Protein AF-B0N0F4-F1 (afdb_monomer)

Organism: NCBI:txid445974

pLDDT: mean 84.87, std 10.96, range [52.44, 95.38]

Mean predicted aligned error: 9.96 Å

Structure (mmCIF, N/CA/C/O backbone):
data_AF-B0N0F4-F1
#
_entry.id   AF-B0N0F4-F1
#
loop_
_atom_site.group_PDB
_atom_site.id
_atom_site.type_symbol
_atom_site.label_atom_id
_atom_site.label_alt_id
_atom_site.label_comp_id
_atom_site.label_asym_id
_atom_site.label_entity_id
_atom_site.label_seq_id
_atom_site.pdbx_PDB_ins_code
_atom_site.Cartn_x
_atom_site.Cartn_y
_atom_site.Cartn_z
_atom_site.occupancy
_atom_site.B_iso_or_equiv
_atom_site.auth_seq_id
_atom_site.auth_comp_id
_atom_site.auth_asym_id
_atom_site.auth_atom_id
_atom_site.pdbx_PDB_model_num
ATOM 1 N N . MET A 1 1 ? 2.178 8.836 -5.938 1.00 60.94 1 MET A N 1
ATOM 2 C CA . MET A 1 1 ? 0.740 9.140 -5.724 1.00 60.94 1 MET A CA 1
ATOM 3 C C . MET A 1 1 ? 0.199 8.359 -4.52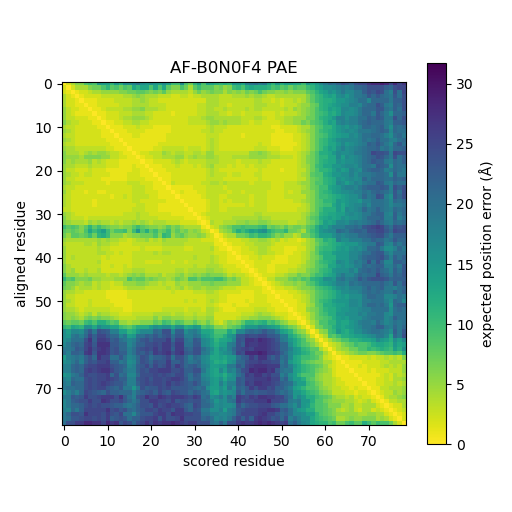1 1.00 60.94 1 MET A C 1
ATOM 5 O O . MET A 1 1 ? -0.974 8.032 -4.473 1.00 60.94 1 MET A O 1
ATOM 9 N N . THR A 1 2 ? 1.048 8.091 -3.523 1.00 69.25 2 THR A N 1
ATOM 10 C CA . THR A 1 2 ? 0.732 7.297 -2.325 1.00 69.25 2 THR A CA 1
ATOM 11 C C . THR A 1 2 ? 0.637 8.144 -1.054 1.00 69.25 2 THR A C 1
ATOM 13 O O . THR A 1 2 ? 0.254 7.622 -0.020 1.00 69.25 2 THR A O 1
ATOM 16 N N . LYS A 1 3 ? 0.874 9.466 -1.126 1.00 81.94 3 LYS A N 1
ATOM 17 C CA . LYS A 1 3 ? 0.745 10.399 0.017 1.00 81.94 3 LYS A CA 1
ATOM 18 C C . LYS A 1 3 ? -0.648 10.420 0.660 1.00 81.94 3 LYS A C 1
ATOM 20 O O . LYS A 1 3 ? -0.801 10.881 1.781 1.00 81.94 3 LYS A O 1
ATOM 25 N N . ILE A 1 4 ? -1.677 9.941 -0.043 1.00 85.62 4 ILE A N 1
ATOM 26 C CA . ILE A 1 4 ? -3.018 9.803 0.537 1.00 85.62 4 ILE A CA 1
ATOM 27 C C . ILE A 1 4 ? -3.043 8.802 1.700 1.00 85.62 4 ILE A C 1
ATOM 29 O O . ILE A 1 4 ? -3.844 8.977 2.609 1.00 85.62 4 ILE A O 1
ATOM 33 N N . LEU A 1 5 ? -2.126 7.826 1.713 1.00 88.06 5 LEU A N 1
ATOM 34 C CA . LEU A 1 5 ? -1.959 6.872 2.809 1.00 88.06 5 LEU A CA 1
ATOM 35 C C . LEU A 1 5 ? -1.645 7.582 4.131 1.00 88.06 5 LEU A C 1
ATOM 37 O O . LEU A 1 5 ? -2.223 7.241 5.153 1.00 88.06 5 LEU A O 1
ATOM 41 N N . GLU A 1 6 ? -0.825 8.637 4.117 1.00 89.62 6 GLU A N 1
ATOM 42 C CA . GLU A 1 6 ? -0.452 9.380 5.333 1.00 89.62 6 GLU A CA 1
ATOM 43 C C . GLU A 1 6 ? -1.649 10.032 6.043 1.00 89.62 6 GLU A C 1
ATOM 45 O O . GLU A 1 6 ? -1.547 10.381 7.216 1.00 89.62 6 GLU A O 1
ATOM 50 N N . LYS A 1 7 ? -2.777 10.203 5.342 1.00 90.75 7 LYS A N 1
ATOM 51 C CA . LYS A 1 7 ? -4.009 10.786 5.890 1.00 90.75 7 LYS A CA 1
ATOM 52 C C . LYS A 1 7 ? -4.964 9.753 6.486 1.00 90.75 7 LYS A C 1
ATOM 54 O O . LYS A 1 7 ? -5.994 10.139 7.029 1.00 90.75 7 LYS A O 1
ATOM 59 N N . ILE A 1 8 ? -4.678 8.463 6.333 1.00 91.25 8 ILE A N 1
ATOM 60 C CA . ILE A 1 8 ? -5.557 7.402 6.817 1.00 91.25 8 ILE A CA 1
ATOM 61 C C . ILE A 1 8 ? -5.146 7.056 8.245 1.00 91.25 8 ILE A C 1
ATOM 63 O O . ILE A 1 8 ? -4.099 6.452 8.470 1.00 91.25 8 ILE A O 1
ATOM 67 N N . GLU A 1 9 ? -5.975 7.457 9.203 1.00 92.06 9 GLU A N 1
ATOM 68 C CA . GLU A 1 9 ? -5.757 7.198 10.632 1.00 92.06 9 GLU A CA 1
ATOM 69 C C . GLU A 1 9 ? -6.286 5.827 11.072 1.00 92.06 9 GLU A C 1
ATOM 71 O O . GLU A 1 9 ? -5.841 5.289 12.082 1.00 92.06 9 GLU A O 1
ATOM 76 N N . SER A 1 10 ? -7.221 5.256 10.309 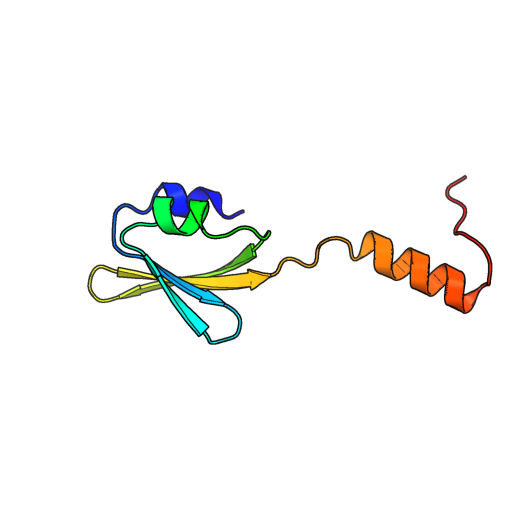1.00 91.62 10 SER A N 1
ATOM 77 C CA . SER A 1 10 ? -7.753 3.914 10.533 1.00 91.62 10 SER A CA 1
ATOM 78 C C . SER A 1 10 ? -6.818 2.834 9.998 1.00 91.62 10 SER A C 1
ATOM 80 O O . SER A 1 10 ? -5.980 3.090 9.132 1.00 91.62 10 SER A O 1
ATOM 82 N N . GLU A 1 11 ? -7.051 1.603 10.436 1.00 95.25 11 GLU A N 1
ATOM 83 C CA . GLU A 1 11 ? -6.371 0.422 9.915 1.00 95.25 11 GLU A CA 1
ATOM 84 C C . GLU A 1 11 ? -6.463 0.342 8.382 1.00 95.25 11 GLU A C 1
ATOM 86 O O . GLU A 1 11 ? -7.505 0.640 7.777 1.00 95.25 11 GLU A O 1
ATOM 91 N N . VAL A 1 12 ? -5.348 -0.041 7.760 1.00 95.00 12 VAL A N 1
ATOM 92 C CA . VAL A 1 12 ? -5.189 -0.133 6.309 1.00 95.00 12 VAL A CA 1
ATOM 93 C C . VAL A 1 12 ? -4.737 -1.529 5.916 1.00 95.00 12 VAL A C 1
ATOM 95 O O . VAL A 1 12 ? -3.773 -2.056 6.464 1.00 95.00 12 VAL A O 1
ATOM 98 N N . ILE A 1 13 ? -5.387 -2.086 4.898 1.00 95.38 13 ILE A N 1
ATOM 99 C CA . ILE A 1 13 ? -4.951 -3.304 4.218 1.00 95.38 13 ILE A CA 1
ATOM 100 C C . ILE A 1 13 ? -4.508 -2.923 2.810 1.00 95.38 13 ILE A C 1
ATOM 102 O O . ILE A 1 13 ? -5.321 -2.519 1.980 1.00 95.38 13 ILE A O 1
ATOM 106 N N . CYS A 1 14 ? -3.221 -3.070 2.528 1.00 93.62 14 CYS A N 1
ATOM 107 C CA . CYS A 1 14 ? -2.672 -2.932 1.188 1.00 93.62 14 CYS A CA 1
ATOM 108 C C . CYS A 1 14 ? -2.669 -4.296 0.497 1.00 93.62 14 CYS A C 1
ATOM 110 O O . CYS A 1 14 ? -2.179 -5.274 1.055 1.00 93.62 14 CYS A O 1
ATOM 112 N N . ILE A 1 15 ? -3.176 -4.357 -0.727 1.00 94.44 15 ILE A N 1
ATOM 113 C CA . ILE A 1 15 ? -3.151 -5.549 -1.570 1.00 94.44 15 ILE A CA 1
ATOM 114 C C . ILE A 1 15 ? -2.175 -5.288 -2.717 1.00 94.44 15 ILE A C 1
ATOM 116 O O . ILE A 1 15 ? -2.375 -4.345 -3.483 1.00 94.44 15 ILE A O 1
ATOM 120 N N . ILE A 1 16 ? -1.119 -6.095 -2.805 1.00 91.50 16 ILE A N 1
ATOM 121 C CA . ILE A 1 16 ? -0.062 -6.018 -3.826 1.00 91.50 16 ILE A CA 1
ATOM 122 C C . ILE A 1 16 ? 0.155 -7.430 -4.362 1.00 91.50 16 ILE A C 1
ATOM 124 O O . ILE A 1 16 ? 0.412 -8.332 -3.568 1.00 91.50 16 ILE A O 1
ATOM 128 N N . ASP A 1 17 ? 0.056 -7.626 -5.679 1.00 88.12 17 ASP A N 1
ATOM 129 C CA . ASP A 1 17 ? 0.219 -8.937 -6.332 1.00 88.12 17 ASP A CA 1
ATOM 130 C C . ASP A 1 17 ? -0.591 -10.051 -5.633 1.00 88.12 17 ASP A C 1
ATOM 132 O O . ASP A 1 17 ? -0.063 -11.102 -5.264 1.00 88.12 17 ASP A O 1
ATOM 136 N N . ASP A 1 18 ? -1.871 -9.761 -5.361 1.00 88.19 18 ASP A N 1
ATOM 137 C CA . ASP A 1 18 ? -2.834 -10.606 -4.633 1.00 88.19 18 ASP A CA 1
ATOM 138 C C . ASP A 1 18 ? -2.462 -10.962 -3.178 1.00 88.19 18 ASP A C 1
ATOM 140 O O . ASP A 1 18 ? -3.178 -11.708 -2.505 1.00 88.19 18 ASP A O 1
ATOM 144 N N . LYS A 1 19 ? -1.380 -10.391 -2.637 1.00 92.88 19 LYS A N 1
ATOM 145 C CA . LYS A 1 19 ? -0.979 -10.537 -1.232 1.00 92.88 19 LYS A CA 1
ATOM 146 C C . LYS A 1 19 ? -1.485 -9.373 -0.400 1.00 92.88 19 LYS A C 1
ATOM 148 O O . LYS A 1 19 ? -1.421 -8.221 -0.820 1.00 92.88 19 LYS A O 1
ATOM 153 N N . GLN A 1 20 ? -1.952 -9.684 0.805 1.00 94.00 20 GLN A N 1
ATOM 154 C CA . GLN A 1 20 ? -2.476 -8.698 1.745 1.00 94.00 20 GLN A CA 1
ATOM 155 C C . GLN A 1 20 ? -1.426 -8.329 2.791 1.00 94.00 20 GLN A C 1
ATOM 157 O O . GLN A 1 20 ? -0.792 -9.201 3.386 1.00 94.00 20 GLN A O 1
ATOM 162 N N . TYR A 1 21 ? -1.291 -7.032 3.035 1.00 93.69 21 TYR A N 1
ATOM 163 C CA . TYR A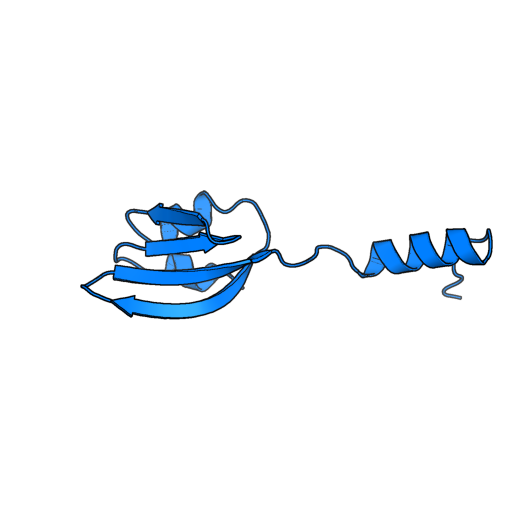 1 21 ? -0.400 -6.442 4.022 1.00 93.69 21 TYR A CA 1
ATOM 164 C C . TYR A 1 21 ? -1.217 -5.522 4.921 1.00 93.69 21 TYR A C 1
ATOM 166 O O . TYR A 1 21 ? -1.804 -4.549 4.448 1.00 93.69 21 TYR A O 1
ATOM 174 N N . GLN A 1 22 ? -1.279 -5.851 6.205 1.00 94.88 22 GLN A N 1
ATOM 175 C CA . GLN A 1 22 ? -2.095 -5.141 7.182 1.00 94.88 22 GLN A CA 1
ATOM 176 C C . GLN A 1 22 ? -1.228 -4.193 8.008 1.00 94.88 22 GLN A C 1
ATOM 178 O O . GLN A 1 22 ? -0.141 -4.561 8.453 1.00 94.88 22 GLN A O 1
ATOM 183 N N . TYR A 1 23 ? -1.735 -2.983 8.216 1.00 94.88 23 TYR A N 1
ATOM 184 C CA . TYR A 1 23 ? -1.059 -1.906 8.925 1.00 94.88 23 TYR A CA 1
ATOM 185 C C . TYR A 1 23 ? -2.025 -1.211 9.875 1.00 94.88 23 TYR A C 1
ATOM 187 O O . TYR A 1 23 ? -3.207 -1.047 9.568 1.00 94.88 23 TYR A O 1
ATOM 195 N N . THR A 1 24 ? -1.504 -0.728 11.000 1.00 94.25 24 THR A N 1
ATOM 196 C CA . THR A 1 24 ? -2.304 -0.059 12.036 1.00 94.25 24 THR A CA 1
ATOM 197 C C . THR A 1 24 ? -2.915 1.245 11.525 1.00 94.25 24 THR A C 1
ATOM 199 O O . THR A 1 24 ? -3.992 1.644 11.955 1.00 94.25 24 THR A O 1
ATOM 202 N N . ASN A 1 25 ? -2.220 1.924 10.611 1.00 93.75 25 ASN A N 1
ATOM 203 C CA . ASN A 1 25 ? -2.678 3.135 9.941 1.00 93.75 25 ASN A CA 1
ATOM 204 C C . ASN A 1 25 ? -1.962 3.310 8.595 1.00 93.75 25 ASN A C 1
ATOM 206 O O . ASN A 1 25 ? -0.970 2.641 8.292 1.00 93.75 25 ASN A O 1
ATOM 210 N N . GLY A 1 26 ? -2.438 4.243 7.774 1.00 91.88 26 GLY A N 1
ATOM 211 C CA . GLY A 1 26 ? -1.843 4.482 6.465 1.00 91.88 26 GLY A CA 1
ATOM 212 C C . GLY A 1 26 ? -0.472 5.168 6.513 1.00 91.88 26 GLY A C 1
ATOM 213 O O . GLY A 1 26 ? 0.302 5.023 5.569 1.00 91.88 26 GLY A O 1
ATOM 214 N N . LYS A 1 27 ? -0.103 5.847 7.609 1.00 92.31 27 LYS A N 1
ATOM 215 C CA . LYS A 1 27 ? 1.261 6.380 7.780 1.00 92.31 27 LYS A CA 1
ATOM 216 C C . LYS A 1 27 ? 2.283 5.249 7.911 1.00 92.31 27 LYS A C 1
ATOM 218 O O . LYS A 1 27 ? 3.327 5.306 7.266 1.00 92.31 27 LYS A O 1
ATOM 223 N N . GLU A 1 28 ? 1.969 4.219 8.692 1.00 93.44 28 GLU A N 1
ATOM 224 C CA . GLU A 1 28 ? 2.788 3.009 8.813 1.00 93.44 28 GLU A CA 1
ATOM 225 C C . GLU A 1 28 ? 2.913 2.300 7.458 1.00 93.44 28 GLU A C 1
ATOM 227 O O . GLU A 1 28 ? 4.025 2.008 7.016 1.00 93.44 28 GLU A O 1
ATOM 232 N N . ALA A 1 29 ? 1.791 2.120 6.751 1.00 92.06 29 ALA A N 1
ATOM 233 C CA . ALA A 1 29 ? 1.791 1.551 5.406 1.00 92.06 29 ALA A CA 1
ATOM 234 C C . ALA A 1 29 ? 2.700 2.348 4.452 1.00 92.06 29 ALA A C 1
ATOM 236 O O . ALA A 1 29 ? 3.538 1.775 3.762 1.00 92.06 29 ALA A O 1
ATOM 237 N N . TYR A 1 30 ? 2.588 3.680 4.441 1.00 90.62 30 TYR A N 1
ATOM 238 C CA . TYR A 1 3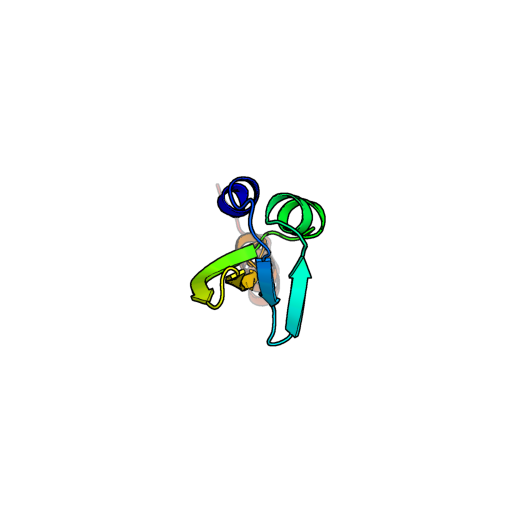0 ? 3.402 4.551 3.588 1.00 90.62 30 TYR A CA 1
ATOM 239 C C . TYR A 1 30 ? 4.905 4.437 3.876 1.00 90.62 30 TYR A C 1
ATOM 241 O O . TYR A 1 30 ? 5.701 4.462 2.943 1.00 90.62 30 TYR A O 1
ATOM 249 N N . GLN A 1 31 ? 5.296 4.291 5.144 1.00 89.12 31 GLN A N 1
ATOM 250 C CA . GLN A 1 31 ? 6.701 4.144 5.535 1.00 89.12 31 GLN A CA 1
ATOM 251 C C . GLN A 1 31 ? 7.293 2.783 5.149 1.00 89.12 31 GLN A C 1
ATOM 253 O O . GLN A 1 31 ? 8.479 2.709 4.837 1.00 89.12 31 GLN A O 1
ATOM 258 N N . GLN A 1 32 ? 6.489 1.715 5.172 1.00 88.69 32 GLN A N 1
ATOM 259 C CA . GLN A 1 32 ? 6.946 0.369 4.811 1.00 88.69 32 GLN A CA 1
ATOM 260 C C . GLN A 1 32 ? 6.920 0.102 3.299 1.00 88.69 32 GLN A C 1
ATOM 262 O O . GLN A 1 32 ? 7.646 -0.765 2.810 1.00 88.69 32 GLN A O 1
ATOM 267 N N . LEU A 1 33 ? 6.118 0.847 2.535 1.00 86.00 33 LEU A N 1
ATOM 268 C CA . LEU A 1 33 ? 6.099 0.764 1.077 1.00 86.00 33 LEU A CA 1
ATOM 269 C C . LEU A 1 33 ? 7.336 1.462 0.487 1.00 86.00 33 LEU A C 1
ATOM 271 O O . LEU A 1 33 ? 7.359 2.671 0.283 1.00 86.00 33 LEU A O 1
ATOM 275 N N . THR A 1 34 ? 8.368 0.677 0.181 1.00 74.06 34 THR A N 1
ATOM 276 C CA . THR A 1 34 ? 9.649 1.146 -0.380 1.00 74.06 34 THR A CA 1
ATOM 277 C C . THR A 1 34 ? 9.599 1.477 -1.872 1.00 74.06 34 THR A C 1
ATOM 279 O O . THR A 1 34 ? 10.405 2.271 -2.353 1.00 74.06 34 THR A O 1
ATOM 282 N N . ASN A 1 35 ? 8.655 0.892 -2.613 1.00 72.62 35 ASN A N 1
ATOM 283 C CA . ASN A 1 35 ? 8.546 1.059 -4.061 1.00 72.62 35 ASN A CA 1
ATOM 284 C C . ASN A 1 35 ? 7.487 2.096 -4.452 1.00 72.62 35 ASN A C 1
ATOM 286 O O . ASN A 1 35 ? 6.526 2.370 -3.730 1.00 72.62 35 ASN A O 1
ATOM 290 N N . ASN A 1 36 ? 7.635 2.645 -5.658 1.00 81.25 36 ASN A N 1
ATOM 291 C CA . ASN A 1 36 ? 6.600 3.473 -6.260 1.00 81.25 36 ASN A CA 1
ATOM 292 C C . ASN A 1 36 ? 5.407 2.596 -6.646 1.00 81.25 36 ASN A C 1
ATOM 294 O O . ASN A 1 36 ? 5.465 1.857 -7.622 1.00 81.25 36 ASN A O 1
ATOM 298 N N . TYR A 1 37 ? 4.305 2.729 -5.915 1.00 87.25 37 TYR A N 1
ATOM 299 C CA . TYR A 1 37 ? 3.035 2.093 -6.253 1.00 87.25 37 TYR A CA 1
ATOM 300 C C . TYR A 1 37 ? 2.023 3.115 -6.792 1.00 87.25 37 TYR A C 1
ATOM 302 O O . TYR A 1 37 ? 2.032 4.305 -6.445 1.00 87.25 37 TYR A O 1
ATOM 310 N N . SER A 1 38 ? 1.130 2.641 -7.654 1.00 87.62 38 SER A N 1
ATOM 311 C CA . SER A 1 38 ? -0.113 3.315 -8.023 1.00 87.62 38 SER A CA 1
ATOM 312 C C . SER A 1 38 ? -1.266 2.675 -7.277 1.00 87.62 38 SER A C 1
ATOM 314 O O . SER A 1 38 ? -1.380 1.454 -7.247 1.00 87.62 38 SER A O 1
ATOM 316 N N . ILE A 1 39 ? -2.153 3.502 -6.737 1.00 90.38 39 ILE A N 1
ATOM 317 C CA . ILE A 1 39 ? -3.421 3.028 -6.193 1.00 90.38 39 ILE A CA 1
ATOM 318 C C . ILE A 1 39 ? -4.355 2.734 -7.363 1.00 90.38 39 ILE A C 1
ATOM 320 O O . ILE A 1 39 ? -4.633 3.627 -8.162 1.00 90.38 39 ILE A O 1
ATOM 324 N N . THR A 1 40 ? -4.827 1.496 -7.461 1.00 90.69 40 THR A N 1
ATOM 325 C CA . THR A 1 40 ? -5.784 1.068 -8.489 1.00 90.69 40 THR A CA 1
ATOM 326 C C 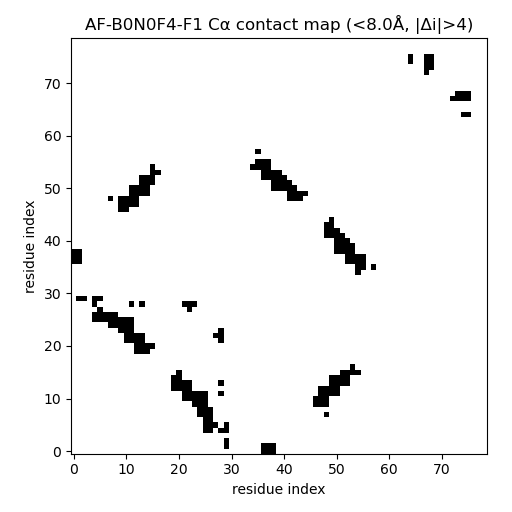. THR A 1 40 ? -7.218 1.133 -7.986 1.00 90.69 40 THR A C 1
ATOM 328 O O . THR A 1 40 ? -8.123 1.469 -8.745 1.00 90.69 40 THR A O 1
ATOM 331 N N . SER A 1 41 ? -7.441 0.880 -6.695 1.00 92.19 41 SER A N 1
ATOM 332 C CA . SER A 1 41 ? -8.756 1.043 -6.078 1.00 92.19 41 SER A CA 1
ATOM 333 C C . SER A 1 41 ? -8.660 1.254 -4.574 1.00 92.19 41 SER A C 1
ATOM 335 O O . SER A 1 41 ? -7.727 0.768 -3.935 1.00 92.19 41 SER A O 1
ATOM 337 N N . ILE A 1 42 ? -9.681 1.897 -4.013 1.00 93.00 42 ILE A N 1
ATOM 338 C CA . ILE A 1 42 ? -9.847 2.105 -2.575 1.00 93.00 42 ILE A CA 1
ATOM 339 C C . ILE A 1 42 ? -11.243 1.620 -2.191 1.00 93.00 42 ILE A C 1
ATOM 341 O O . ILE A 1 42 ? -12.223 1.949 -2.860 1.00 93.00 42 ILE A O 1
ATOM 345 N N . LYS A 1 43 ? -11.337 0.859 -1.105 1.00 94.19 43 LYS A N 1
ATOM 346 C CA . LYS A 1 43 ? -12.591 0.388 -0.519 1.00 94.19 43 LYS A CA 1
ATOM 347 C C . LYS A 1 43 ? -12.563 0.623 0.986 1.00 94.19 43 LYS A C 1
ATOM 349 O O . LYS A 1 43 ? -11.550 0.384 1.625 1.00 94.19 43 LYS A O 1
ATOM 354 N N . ALA A 1 44 ? -13.687 1.039 1.557 1.00 93.50 44 ALA A N 1
ATOM 355 C CA . ALA A 1 44 ? -13.884 1.041 3.002 1.00 93.50 44 ALA A CA 1
ATOM 356 C C . ALA A 1 44 ? -14.724 -0.179 3.397 1.00 93.50 44 ALA A C 1
ATOM 358 O O . ALA A 1 44 ? -15.743 -0.464 2.761 1.00 93.50 44 ALA A O 1
ATOM 359 N N . PHE A 1 45 ? -14.297 -0.920 4.415 1.00 91.94 45 PHE A N 1
ATOM 360 C CA . PHE A 1 45 ? -15.024 -2.081 4.921 1.00 91.94 45 PHE A CA 1
ATOM 361 C C . PHE A 1 45 ? -14.724 -2.292 6.405 1.00 91.94 45 PHE A C 1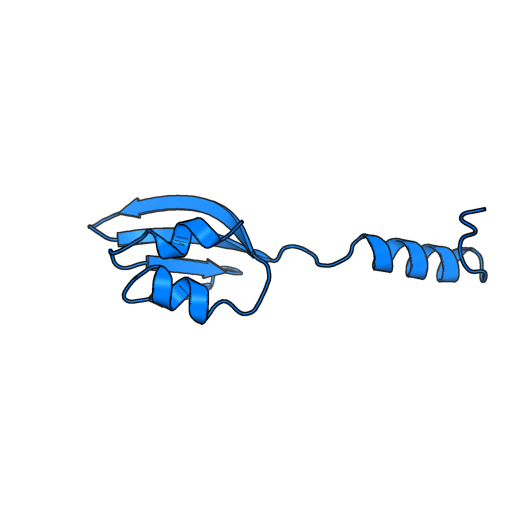
ATOM 363 O O . PHE A 1 45 ? -13.566 -2.254 6.794 1.00 91.94 45 PHE A O 1
ATOM 370 N N . ASN A 1 46 ? -15.754 -2.510 7.229 1.00 88.56 46 ASN A N 1
ATOM 371 C CA . ASN A 1 46 ? -15.624 -2.810 8.663 1.00 88.56 46 ASN A CA 1
ATOM 372 C C . ASN A 1 46 ? -14.622 -1.920 9.425 1.00 88.56 46 ASN A C 1
ATOM 374 O O . ASN A 1 46 ? -13.785 -2.418 10.167 1.00 88.56 46 ASN A O 1
ATOM 378 N N . ASN A 1 47 ? -14.724 -0.597 9.259 1.00 88.50 47 ASN A N 1
ATOM 379 C CA . ASN A 1 47 ? -13.842 0.380 9.914 1.00 88.50 47 ASN A CA 1
ATOM 380 C C . ASN A 1 47 ? -12.358 0.306 9.487 1.00 88.50 47 ASN A C 1
ATOM 382 O O . ASN A 1 47 ? -11.488 0.846 10.167 1.00 88.50 47 ASN A O 1
ATOM 386 N N . GLN A 1 48 ? -12.084 -0.334 8.349 1.00 91.81 48 GLN A N 1
ATOM 387 C CA . GLN A 1 48 ? -10.767 -0.457 7.732 1.00 91.81 48 GLN A CA 1
ATOM 388 C C . GLN A 1 48 ? -10.804 0.083 6.299 1.00 91.81 48 GLN A C 1
ATOM 390 O O . GLN A 1 48 ? -11.850 0.081 5.634 1.00 91.81 48 GLN A O 1
ATOM 395 N N . ILE A 1 49 ? -9.649 0.521 5.805 1.00 94.75 49 ILE A N 1
ATOM 396 C CA . ILE A 1 49 ? -9.474 0.939 4.415 1.00 94.75 49 ILE A CA 1
ATOM 397 C C . ILE A 1 49 ? -8.646 -0.113 3.677 1.00 94.75 49 ILE A C 1
ATOM 399 O O . ILE A 1 49 ? -7.507 -0.389 4.031 1.00 94.75 49 ILE A O 1
ATOM 403 N N . ILE A 1 50 ? -9.213 -0.685 2.622 1.00 95.12 50 ILE A N 1
ATOM 404 C CA . ILE A 1 50 ? -8.562 -1.659 1.747 1.00 95.12 50 ILE A CA 1
ATOM 405 C C . ILE A 1 50 ? -8.116 -0.940 0.476 1.00 95.12 50 ILE A C 1
ATOM 407 O O . ILE A 1 50 ? -8.914 -0.267 -0.183 1.00 95.12 50 ILE A O 1
ATOM 411 N N . ILE A 1 51 ? -6.846 -1.084 0.120 1.00 94.06 51 ILE A N 1
ATOM 412 C CA . ILE A 1 51 ? -6.218 -0.379 -0.994 1.00 94.06 51 ILE A CA 1
ATOM 413 C C . ILE A 1 51 ? -5.533 -1.399 -1.884 1.00 94.06 51 ILE A C 1
ATOM 415 O O . ILE A 1 51 ? -4.621 -2.090 -1.446 1.00 94.06 51 ILE A O 1
ATOM 419 N N . ASN A 1 52 ? -5.944 -1.456 -3.148 1.00 94.12 52 ASN A N 1
ATOM 420 C CA . ASN A 1 52 ? -5.220 -2.219 -4.157 1.00 94.12 52 ASN A CA 1
ATOM 421 C C . ASN A 1 52 ? -4.116 -1.338 -4.747 1.00 94.12 52 ASN A C 1
ATOM 423 O O . ASN A 1 52 ? -4.352 -0.183 -5.126 1.00 94.12 52 ASN A O 1
ATOM 427 N N . LEU A 1 53 ? -2.909 -1.887 -4.798 1.00 91.62 53 LEU A N 1
ATOM 428 C CA . LEU A 1 53 ? -1.695 -1.222 -5.236 1.00 91.62 53 LEU A CA 1
ATOM 429 C C . LEU A 1 53 ? -1.046 -2.044 -6.346 1.00 91.62 53 LEU A C 1
ATOM 431 O O . LEU A 1 53 ? -0.785 -3.229 -6.170 1.00 91.62 53 LEU A O 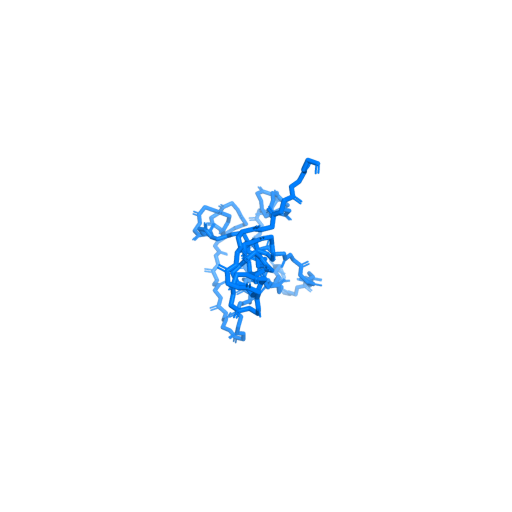1
ATOM 435 N N . ASN A 1 54 ? -0.708 -1.381 -7.450 1.00 89.88 54 ASN A N 1
ATOM 436 C CA . ASN A 1 54 ? 0.130 -1.966 -8.492 1.00 89.88 54 ASN A CA 1
ATOM 437 C C . ASN A 1 54 ? 1.489 -1.268 -8.508 1.00 89.88 54 ASN A C 1
ATOM 439 O O . ASN A 1 54 ? 1.534 -0.039 -8.352 1.00 89.88 54 ASN A O 1
ATOM 443 N N . PRO A 1 55 ? 2.598 -1.998 -8.706 1.00 85.06 55 PRO A N 1
ATOM 444 C CA . PRO A 1 55 ? 3.894 -1.370 -8.906 1.00 85.06 55 PRO A CA 1
ATOM 445 C C . PRO A 1 55 ? 3.811 -0.428 -10.110 1.00 85.06 55 PRO A C 1
ATOM 447 O O . PRO A 1 55 ? 3.290 -0.778 -11.169 1.00 85.06 55 PRO A O 1
ATOM 450 N N . LYS A 1 56 ? 4.290 0.806 -9.943 1.00 78.50 56 LYS A N 1
ATOM 451 C CA . LYS A 1 56 ? 4.614 1.632 -11.101 1.00 78.50 56 LYS A CA 1
ATOM 452 C C . LYS A 1 56 ? 5.876 1.047 -11.696 1.00 78.50 56 LYS A C 1
ATOM 454 O O . LYS A 1 56 ? 6.895 0.982 -11.013 1.00 78.50 56 LYS A O 1
ATOM 459 N N . GLU A 1 57 ? 5.808 0.667 -12.962 1.00 68.56 57 GLU A N 1
ATOM 460 C CA . GLU A 1 57 ? 7.009 0.451 -13.755 1.00 68.56 57 GLU A CA 1
ATOM 461 C C . GLU A 1 57 ? 7.855 1.727 -13.673 1.00 68.56 57 GLU A C 1
ATOM 463 O O . GLU A 1 57 ? 7.461 2.796 -14.150 1.00 68.56 57 GLU A O 1
ATOM 468 N N . ASN A 1 58 ? 8.989 1.637 -12.982 1.00 57.34 58 ASN A N 1
ATOM 469 C CA . ASN A 1 58 ? 10.028 2.641 -13.099 1.00 57.34 58 ASN A CA 1
ATOM 470 C C . ASN A 1 58 ? 10.672 2.413 -14.473 1.00 57.34 58 ASN A C 1
ATOM 472 O O . ASN A 1 58 ? 11.184 1.333 -14.734 1.00 57.34 58 ASN A O 1
ATOM 476 N N . ASN A 1 59 ? 10.636 3.437 -15.326 1.00 52.44 59 ASN A N 1
ATOM 477 C CA . ASN A 1 59 ? 11.346 3.513 -16.604 1.00 52.44 59 ASN A CA 1
ATOM 478 C C . ASN A 1 59 ? 10.965 2.503 -17.701 1.00 52.44 59 ASN A C 1
ATOM 480 O O . ASN A 1 59 ? 11.821 1.787 -18.211 1.00 52.44 59 ASN A O 1
ATOM 484 N N . LYS A 1 60 ? 9.762 2.654 -18.276 1.00 53.91 60 LYS A N 1
ATOM 485 C CA . LYS A 1 60 ? 9.590 2.337 -19.714 1.00 53.91 60 LYS A CA 1
ATOM 486 C C . LYS A 1 60 ? 10.585 3.098 -20.604 1.00 53.91 60 LYS A C 1
ATOM 488 O O . LYS A 1 60 ? 10.849 2.678 -21.723 1.00 53.91 60 LYS A O 1
ATOM 493 N N . GLU A 1 61 ? 11.134 4.215 -20.115 1.00 54.44 61 GLU A N 1
ATOM 494 C CA . GLU A 1 61 ? 12.170 4.990 -20.804 1.00 54.44 61 GLU A CA 1
ATOM 495 C C . GLU A 1 61 ? 13.516 4.263 -20.948 1.00 54.44 61 GLU A C 1
ATOM 497 O O . GLU A 1 61 ? 14.222 4.523 -21.916 1.00 54.44 61 GLU A O 1
ATOM 502 N N . GLN A 1 62 ? 13.876 3.350 -20.039 1.00 55.62 62 GLN A N 1
ATOM 503 C CA . GLN A 1 62 ? 15.097 2.545 -20.196 1.00 55.62 62 GLN A CA 1
ATOM 504 C C . GLN A 1 62 ? 14.853 1.339 -21.101 1.00 55.62 62 GLN A C 1
ATOM 506 O O . GLN A 1 62 ? 15.695 1.050 -21.950 1.00 55.62 62 GLN A O 1
ATOM 511 N N . ASP A 1 63 ? 13.682 0.706 -20.993 1.00 66.62 63 ASP A N 1
ATOM 512 C CA . ASP A 1 63 ? 13.351 -0.473 -21.800 1.00 66.62 63 ASP A CA 1
ATOM 513 C C . ASP A 1 63 ? 13.388 -0.177 -23.304 1.00 66.62 63 ASP A C 1
ATOM 515 O O . ASP A 1 63 ? 13.984 -0.941 -24.060 1.00 66.62 63 ASP A O 1
ATOM 519 N N . TRP A 1 64 ? 12.847 0.960 -23.763 1.00 74.31 64 TRP A N 1
ATOM 520 C CA . TRP A 1 64 ? 12.877 1.263 -25.200 1.00 74.31 64 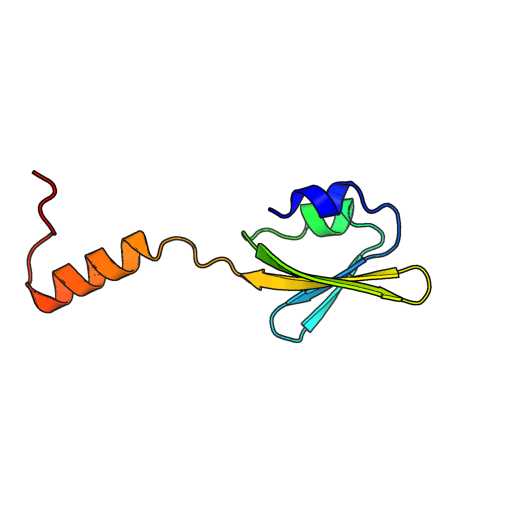TRP A CA 1
ATOM 521 C C . TRP A 1 64 ? 14.292 1.569 -25.711 1.00 74.31 64 TRP A C 1
ATOM 523 O O . TRP A 1 64 ? 14.594 1.266 -26.863 1.00 74.31 64 TRP A O 1
ATOM 533 N N . GLN A 1 65 ? 15.171 2.153 -24.888 1.00 75.75 65 GLN A N 1
ATOM 534 C CA . GLN A 1 65 ? 16.561 2.427 -25.275 1.00 75.75 65 GLN A CA 1
ATOM 535 C C . GLN A 1 65 ? 17.356 1.126 -25.397 1.00 75.75 65 GLN A C 1
ATOM 537 O O . GLN A 1 65 ? 18.131 0.954 -26.342 1.00 75.75 65 GLN A O 1
ATOM 542 N N . GLU A 1 66 ? 17.139 0.189 -24.471 1.00 77.12 66 GLU A N 1
ATOM 543 C CA . GLU A 1 66 ? 17.736 -1.143 -24.533 1.00 77.12 66 GLU A CA 1
ATOM 544 C C . GLU A 1 66 ? 17.198 -1.957 -25.717 1.00 77.12 66 GLU A C 1
ATOM 546 O O . GLU A 1 66 ? 17.976 -2.602 -26.426 1.00 77.12 66 GLU A O 1
ATOM 551 N N . GLU A 1 67 ? 15.891 -1.899 -25.985 1.00 80.12 67 GLU A N 1
ATOM 552 C CA . GLU A 1 67 ? 15.277 -2.515 -27.166 1.00 80.12 67 GLU A CA 1
ATOM 553 C C . GLU A 1 67 ? 15.790 -1.895 -28.471 1.00 80.12 67 GLU A C 1
ATOM 555 O O . GLU A 1 67 ? 16.140 -2.626 -29.400 1.00 80.12 67 GLU A O 1
ATOM 560 N N . TYR A 1 68 ? 15.920 -0.568 -28.533 1.00 81.31 68 TYR A N 1
ATOM 561 C CA . TYR A 1 68 ? 16.483 0.143 -29.681 1.00 81.31 68 TYR A CA 1
ATOM 562 C C . TYR A 1 68 ? 17.931 -0.292 -29.940 1.00 81.31 68 TYR A C 1
ATOM 564 O O . TYR A 1 68 ? 18.286 -0.657 -31.062 1.00 81.31 68 TYR A O 1
ATOM 572 N N . LYS A 1 69 ? 18.762 -0.352 -28.894 1.00 85.38 69 LYS A N 1
ATOM 573 C CA . LYS A 1 69 ? 20.150 -0.822 -29.001 1.00 85.38 69 LYS A CA 1
ATOM 574 C C . LYS A 1 69 ? 20.230 -2.287 -29.440 1.00 85.38 69 LYS A C 1
ATOM 576 O O . LYS A 1 69 ? 21.104 -2.626 -30.232 1.00 85.38 69 LYS A O 1
ATOM 581 N N . LYS A 1 70 ? 19.311 -3.152 -28.993 1.00 85.81 70 LYS A N 1
ATOM 582 C CA . LYS A 1 70 ? 19.210 -4.549 -29.462 1.00 85.81 70 LYS A CA 1
ATOM 583 C C . LYS A 1 70 ? 18.815 -4.650 -30.937 1.00 85.81 70 LYS A C 1
ATOM 585 O O . LYS A 1 70 ? 19.351 -5.503 -31.636 1.00 85.81 70 LYS A O 1
ATOM 590 N N . GLN A 1 71 ? 17.885 -3.816 -31.401 1.00 85.38 71 GLN A N 1
ATOM 591 C CA . GLN A 1 71 ? 17.384 -3.862 -32.779 1.00 85.38 71 GLN A CA 1
ATOM 592 C C . GLN A 1 71 ? 18.357 -3.246 -33.790 1.00 85.38 71 GLN A C 1
ATOM 594 O O . GLN A 1 71 ? 18.512 -3.778 -34.887 1.00 85.38 71 GLN A O 1
ATOM 599 N N . PHE A 1 72 ? 19.014 -2.143 -33.429 1.00 85.56 72 PHE A N 1
ATOM 600 C CA . PHE A 1 72 ? 19.807 -1.339 -34.363 1.00 85.56 72 PHE A CA 1
ATOM 601 C C . PHE A 1 72 ? 21.315 -1.361 -34.077 1.00 85.56 72 PHE A C 1
ATOM 603 O O . PHE A 1 72 ? 22.096 -0.872 -34.890 1.00 85.56 72 PHE A O 1
ATOM 610 N N . GLY A 1 73 ? 21.750 -1.922 -32.941 1.00 84.50 73 GLY A N 1
ATOM 611 C CA . GLY A 1 73 ? 23.164 -2.008 -32.550 1.00 84.50 73 GLY A CA 1
ATOM 612 C C . GLY A 1 73 ? 23.804 -0.670 -32.167 1.00 84.50 73 GLY A C 1
ATOM 613 O O . GLY A 1 73 ? 24.999 -0.624 -31.878 1.00 84.50 73 GLY A O 1
ATOM 614 N N . VAL A 1 74 ? 23.029 0.414 -32.158 1.00 83.38 74 VAL A N 1
ATOM 615 C CA . VAL A 1 74 ? 23.477 1.784 -31.891 1.00 83.38 74 VAL A CA 1
ATOM 616 C C . VAL A 1 74 ? 22.589 2.431 -30.836 1.00 83.38 74 VAL A C 1
ATOM 618 O O . VAL A 1 74 ? 21.442 2.029 -30.646 1.00 83.38 74 VAL A O 1
ATOM 621 N N . GLU A 1 75 ? 23.125 3.419 -30.125 1.00 83.12 75 GLU A N 1
ATOM 622 C CA . GLU A 1 75 ? 22.334 4.200 -29.174 1.00 83.12 75 GLU A CA 1
ATOM 623 C C . GLU A 1 75 ? 21.418 5.184 -29.916 1.00 83.12 75 GLU A C 1
ATOM 625 O O . GLU A 1 75 ? 21.814 5.723 -30.954 1.00 83.12 75 GLU A O 1
ATOM 630 N N . PRO A 1 76 ? 20.186 5.407 -29.424 1.00 78.75 76 PRO A N 1
ATOM 631 C CA . PRO A 1 76 ? 19.266 6.344 -30.051 1.00 78.75 76 PRO A CA 1
ATOM 632 C C . PRO A 1 76 ? 19.821 7.773 -29.986 1.00 78.75 76 PRO A C 1
ATOM 634 O O . PRO A 1 76 ? 20.246 8.241 -28.930 1.00 78.75 76 PRO A O 1
ATOM 637 N N . SER A 1 77 ? 19.815 8.469 -31.126 1.00 82.75 77 SER A N 1
ATOM 638 C CA . SER A 1 77 ? 20.203 9.883 -31.206 1.00 82.75 77 SER A CA 1
ATOM 639 C C . SER A 1 77 ? 19.028 10.782 -30.823 1.00 82.75 77 SER A C 1
ATOM 641 O O . SER A 1 77 ? 17.919 10.593 -31.320 1.00 82.75 77 SER A O 1
ATOM 643 N N . PHE A 1 78 ? 19.288 11.786 -29.983 1.00 76.75 78 PHE A N 1
ATOM 644 C CA . PHE A 1 78 ? 18.314 12.805 -29.556 1.00 76.75 78 PHE A CA 1
ATOM 645 C C . PHE A 1 78 ? 18.623 14.206 -30.109 1.00 76.75 78 PHE A C 1
ATOM 647 O O . PHE A 1 78 ? 18.056 15.192 -29.638 1.00 76.75 78 PHE A O 1
ATOM 654 N N . PHE A 1 79 ? 19.547 14.284 -31.069 1.00 70.31 79 PHE A N 1
ATOM 655 C CA . PHE A 1 79 ? 20.027 15.512 -31.703 1.00 70.31 79 PHE A CA 1
ATOM 656 C C . PHE A 1 79 ? 19.544 15.622 -33.146 1.00 70.31 79 PHE A C 1
ATOM 658 O O . PHE A 1 79 ? 19.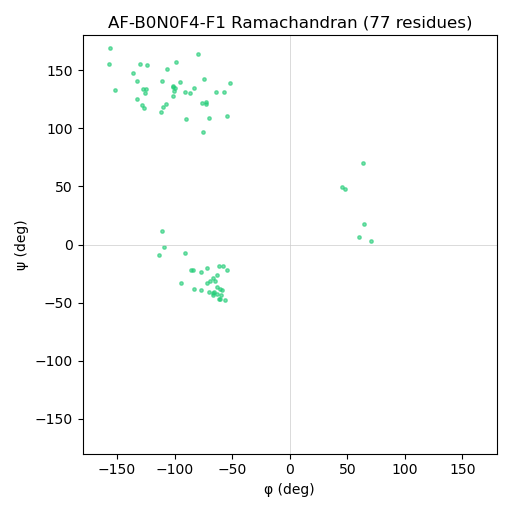495 14.564 -33.821 1.00 70.31 79 PHE A O 1
#

Radius of gyration: 17.99 Å; Cα contacts (8 Å, |Δi|>4): 124; chains: 1; bounding box: 39×26×46 Å

Secondary structure (DSSP, 8-state):
--TTGGG--S-EEEEETTEEEEESSHHHHHHH--S-EEEEEEEEETTEEEEEEEE--S-HHHHHHHHHHHHHSSPPP--

Solvent-accessible surface area (backbone atoms only — not comparable to full-atom values): 4656 Å² total; per-residue (Å²): 121,54,73,68,29,60,72,35,76,46,33,26,34,42,31,45,93,93,39,82,46,80,30,76,17,15,44,59,44,50,71,71,52,85,68,63,43,40,74,78,46,79,45,79,55,96,84,28,39,38,32,38,39,41,78,51,80,80,53,69,73,54,53,54,50,55,50,43,28,70,75,68,74,44,78,86,80,93,124

Foldseek 3Di:
DLVVQVVWQQWEWEAEPNDTDTDRGSNRVVVPPPADWDFPDWDDDPRYIYTYIYGDPDDPPVVVQVVCCVVPVDGDDPD

Sequence (79 aa):
MTKILEKIESEVICIIDDKQYQYTNGKEAYQQLTNNYSITSIKAFNNQIIINLNPKENNKEQDWQEEYKKQFGVEPSFF

Nearest PDB structures (foldseek):
  7w6p-assembly1_A  TM=3.419E-01  e=3.306E+00  Homo sapiens
  7e5e-assembly3_C  TM=4.242E-01  e=5.267E+00  Homo sapiens